Protein AF-D4F2K4-F1 (afdb_monomer_lite)

Structure (mmCIF, N/CA/C/O backbone):
data_AF-D4F2K4-F1
#
_entry.id   AF-D4F2K4-F1
#
loop_
_atom_site.group_PDB
_atom_site.id
_atom_site.type_symbol
_atom_site.label_atom_id
_atom_site.label_alt_id
_atom_site.label_comp_id
_atom_site.label_asym_id
_atom_site.label_entity_id
_atom_site.label_seq_id
_atom_site.pdbx_PDB_ins_code
_atom_site.Cartn_x
_atom_site.Cartn_y
_atom_site.Cartn_z
_atom_site.occupancy
_atom_site.B_iso_or_equiv
_atom_site.auth_seq_id
_atom_site.auth_comp_id
_atom_site.auth_asym_id
_atom_site.auth_atom_id
_atom_site.pdbx_PDB_model_num
ATOM 1 N N . MET A 1 1 ? 38.243 -5.549 42.522 1.00 45.44 1 MET A N 1
ATOM 2 C CA . MET A 1 1 ? 37.534 -6.533 41.674 1.00 45.44 1 MET A CA 1
ATOM 3 C C . MET A 1 1 ? 36.195 -5.931 41.274 1.00 45.44 1 MET A C 1
ATOM 5 O O . MET A 1 1 ? 35.625 -5.230 42.096 1.00 45.44 1 MET A O 1
ATOM 9 N N . PRO A 1 2 ? 35.819 -6.064 39.997 1.00 55.66 2 PRO A N 1
ATOM 10 C CA . PRO A 1 2 ? 35.529 -4.975 39.052 1.00 55.66 2 PRO A CA 1
ATOM 11 C C . PRO A 1 2 ? 33.998 -4.853 38.841 1.00 55.66 2 PRO A C 1
ATOM 13 O O . PRO A 1 2 ? 33.253 -5.479 39.572 1.00 55.66 2 PRO A O 1
ATOM 16 N N . TRP A 1 3 ? 33.374 -4.092 37.948 1.00 50.16 3 TRP A N 1
ATOM 17 C CA . TRP A 1 3 ? 33.731 -3.555 36.642 1.00 50.16 3 TRP A CA 1
ATOM 18 C C . TRP A 1 3 ? 32.596 -2.569 36.301 1.00 50.16 3 TRP A C 1
ATOM 20 O O . TRP A 1 3 ? 31.449 -2.989 36.167 1.00 50.16 3 TRP A O 1
ATOM 30 N N . LEU A 1 4 ? 32.869 -1.273 36.168 1.00 58.94 4 LEU A N 1
ATOM 31 C CA . LEU A 1 4 ? 31.969 -0.370 35.444 1.00 58.94 4 LEU A CA 1
ATOM 32 C C . LEU A 1 4 ? 32.612 -0.130 34.081 1.00 58.94 4 LEU A C 1
ATOM 34 O O . LEU A 1 4 ? 33.469 0.736 33.919 1.00 58.94 4 LEU A O 1
ATOM 38 N N . LEU A 1 5 ? 32.246 -0.980 33.120 1.00 66.94 5 LEU A N 1
ATOM 39 C CA . LEU A 1 5 ? 32.514 -0.748 31.706 1.00 66.94 5 LEU A CA 1
ATOM 40 C C . LEU A 1 5 ? 31.633 0.417 31.239 1.00 66.94 5 LEU A C 1
ATOM 42 O O . LEU A 1 5 ? 30.448 0.252 30.961 1.00 66.94 5 LEU A O 1
ATOM 46 N N . LEU A 1 6 ? 32.232 1.600 31.139 1.00 67.00 6 LEU A N 1
ATOM 47 C CA . LEU A 1 6 ? 31.721 2.677 30.301 1.00 67.00 6 LEU A CA 1
ATOM 48 C C . LEU A 1 6 ? 31.976 2.287 28.841 1.00 67.00 6 LEU A C 1
ATOM 50 O O . LEU A 1 6 ? 33.106 2.338 28.357 1.00 67.00 6 LEU A O 1
ATOM 54 N N . LEU A 1 7 ? 30.922 1.852 28.152 1.00 72.94 7 LEU A N 1
ATOM 55 C CA . LEU A 1 7 ? 30.945 1.601 26.714 1.00 72.94 7 LEU A CA 1
ATOM 56 C C . LEU A 1 7 ? 31.022 2.946 25.981 1.00 72.94 7 LEU A C 1
ATOM 58 O O . LEU A 1 7 ? 30.027 3.650 25.822 1.00 72.94 7 LEU A O 1
ATOM 62 N N . LEU A 1 8 ? 32.227 3.309 25.548 1.00 69.19 8 LEU A N 1
ATOM 63 C CA . LEU A 1 8 ? 32.453 4.404 24.613 1.00 69.19 8 LEU A CA 1
ATOM 64 C C . LEU A 1 8 ? 31.941 3.977 23.230 1.00 69.19 8 LEU A C 1
ATOM 66 O O . LEU A 1 8 ? 32.492 3.073 22.604 1.00 69.19 8 LEU A O 1
ATOM 70 N N . LEU A 1 9 ? 30.893 4.639 22.740 1.00 66.69 9 LEU A N 1
ATOM 71 C CA . LEU A 1 9 ? 30.486 4.560 21.339 1.00 66.69 9 LEU A CA 1
ATOM 72 C C . LEU A 1 9 ? 31.519 5.311 20.488 1.00 66.69 9 LEU A C 1
ATOM 74 O O . LEU A 1 9 ? 31.467 6.532 20.349 1.00 66.69 9 LEU A O 1
ATOM 78 N N . GLY A 1 10 ? 32.477 4.575 19.927 1.00 62.12 10 GLY A N 1
ATOM 79 C CA . GLY A 1 10 ? 33.334 5.075 18.858 1.00 62.12 10 GLY A CA 1
ATOM 80 C C . GLY A 1 10 ? 32.509 5.288 17.589 1.00 62.12 10 GLY A C 1
ATOM 81 O O . GLY A 1 10 ? 32.094 4.328 16.945 1.00 62.12 10 GLY A O 1
ATOM 82 N N . GLY A 1 11 ? 32.249 6.544 17.230 1.00 61.16 11 GLY A N 1
ATOM 83 C CA . GLY A 1 11 ? 31.660 6.891 15.939 1.00 61.16 11 GLY A CA 1
ATOM 84 C C . GLY A 1 11 ? 32.692 6.752 14.819 1.00 61.16 11 GLY A C 1
ATOM 85 O O . GLY A 1 11 ? 33.770 7.339 14.894 1.00 61.16 11 GLY A O 1
ATOM 86 N N . CYS A 1 12 ? 32.365 6.016 13.756 1.00 66.38 12 CYS A N 1
ATOM 87 C CA . CYS A 1 12 ? 33.135 6.078 12.515 1.00 66.38 12 CYS A CA 1
ATOM 88 C C . CYS A 1 12 ? 32.872 7.424 11.825 1.00 66.38 12 CYS A C 1
ATOM 90 O O . CYS A 1 12 ? 31.758 7.691 11.375 1.00 66.38 12 CYS A O 1
ATOM 92 N N . ARG A 1 13 ? 33.900 8.273 11.716 1.00 62.44 13 ARG A N 1
ATOM 93 C CA . ARG A 1 13 ? 33.913 9.403 10.779 1.00 62.44 13 ARG A CA 1
ATOM 94 C C . ARG A 1 13 ? 34.448 8.899 9.443 1.00 62.44 13 ARG A C 1
ATOM 96 O O . ARG A 1 13 ? 35.639 8.646 9.320 1.00 62.44 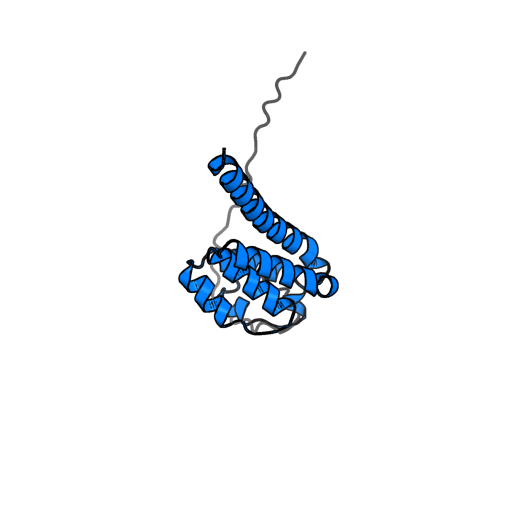13 ARG A O 1
ATOM 103 N N . GLY A 1 14 ? 33.570 8.756 8.453 1.00 48.47 14 GLY A N 1
ATOM 104 C CA . GLY A 1 14 ? 33.997 8.589 7.068 1.00 48.47 14 GLY A CA 1
ATOM 105 C C . GLY A 1 14 ? 34.660 9.879 6.596 1.00 48.47 14 GLY A C 1
ATOM 106 O O . GLY A 1 14 ? 33.992 10.901 6.445 1.00 48.47 14 GLY A O 1
ATOM 107 N N . THR A 1 15 ? 35.973 9.855 6.400 1.00 52.81 15 THR A N 1
ATOM 108 C CA . THR A 1 15 ? 36.691 10.908 5.685 1.00 52.81 15 THR A CA 1
ATOM 109 C C . THR A 1 15 ? 36.355 10.773 4.205 1.00 52.81 15 THR A C 1
ATOM 111 O O . THR A 1 15 ? 36.948 9.969 3.494 1.00 52.81 15 THR A O 1
ATOM 114 N N . GLY A 1 16 ? 35.355 11.524 3.748 1.00 47.41 16 GLY A N 1
ATOM 115 C CA . GLY A 1 16 ? 35.127 11.723 2.322 1.00 47.41 16 GLY A CA 1
ATOM 116 C C . GLY A 1 16 ? 36.218 12.631 1.769 1.00 47.41 16 GLY A C 1
ATOM 117 O O . GLY A 1 16 ? 36.093 13.852 1.841 1.00 47.41 16 GLY A O 1
ATOM 118 N N . GLU A 1 17 ? 37.298 12.045 1.257 1.00 47.81 17 GLU A N 1
ATOM 119 C CA . GLU A 1 17 ? 38.243 12.755 0.399 1.00 47.81 17 GLU A CA 1
ATOM 120 C C . GLU A 1 17 ? 37.512 13.218 -0.867 1.00 47.81 17 GLU A C 1
ATOM 122 O O . GLU A 1 17 ? 36.978 12.424 -1.642 1.00 47.81 17 GLU A O 1
ATOM 127 N N . HIS A 1 18 ? 37.473 14.534 -1.064 1.00 54.84 18 HIS A N 1
ATOM 128 C CA . HIS A 1 18 ? 37.020 15.160 -2.297 1.00 54.84 18 HIS A CA 1
ATOM 129 C C . HIS A 1 18 ? 38.096 14.923 -3.369 1.00 54.84 18 HIS A C 1
ATOM 131 O O . HIS A 1 18 ? 39.031 15.709 -3.504 1.00 54.84 18 HIS A O 1
ATOM 137 N N . SER A 1 19 ? 37.991 13.829 -4.124 1.00 50.38 19 SER A N 1
ATOM 138 C CA . SER A 1 19 ? 38.766 13.664 -5.356 1.00 50.38 19 SER A CA 1
ATOM 139 C C . SER A 1 19 ? 37.939 14.196 -6.522 1.00 50.38 19 SER A C 1
ATOM 141 O O . SER A 1 19 ? 37.015 13.547 -7.013 1.00 50.38 19 SER A O 1
ATOM 143 N N . ALA A 1 20 ? 38.232 15.433 -6.917 1.00 50.50 20 ALA A N 1
ATOM 144 C CA . ALA A 1 20 ? 37.723 16.015 -8.146 1.00 50.50 20 ALA A CA 1
ATOM 145 C C . ALA A 1 20 ? 38.393 15.322 -9.342 1.00 50.50 20 ALA A C 1
ATOM 147 O O . ALA A 1 20 ? 39.611 15.383 -9.486 1.00 50.50 20 ALA A O 1
ATOM 148 N N . ASN A 1 21 ? 37.598 14.700 -10.214 1.00 46.06 21 ASN A N 1
ATOM 149 C CA . ASN A 1 21 ? 38.031 14.293 -11.550 1.00 46.06 21 ASN A CA 1
ATOM 150 C C . ASN A 1 21 ? 36.946 14.643 -12.596 1.00 46.06 21 ASN A C 1
ATOM 152 O O . ASN A 1 21 ? 35.759 14.646 -12.261 1.00 46.06 21 ASN A O 1
ATOM 156 N N . PRO A 1 22 ? 37.338 15.002 -13.835 1.00 50.38 22 PRO A N 1
ATOM 157 C CA . PRO A 1 22 ? 36.494 15.690 -14.822 1.00 50.38 22 PRO A CA 1
ATOM 158 C C . PRO A 1 22 ? 35.466 14.765 -15.509 1.00 50.38 22 PRO A C 1
ATOM 160 O O . PRO A 1 22 ? 35.587 13.540 -15.428 1.00 50.38 22 PRO A O 1
ATOM 163 N N . PRO A 1 23 ? 34.452 15.315 -16.217 1.00 47.78 23 PRO A N 1
ATOM 164 C CA . PRO A 1 23 ? 33.360 14.522 -16.772 1.00 47.78 23 PRO A CA 1
ATOM 165 C C . PRO A 1 23 ? 33.805 13.764 -18.030 1.00 47.78 23 PRO A C 1
ATOM 167 O O . PRO A 1 23 ? 33.768 14.278 -19.146 1.00 47.78 23 PRO A O 1
ATOM 170 N N . GLY A 1 24 ? 34.199 12.505 -17.852 1.00 42.66 24 GLY A N 1
ATOM 171 C CA . GLY A 1 24 ? 34.257 11.520 -18.928 1.00 42.66 24 GLY A CA 1
ATOM 172 C C . GLY A 1 24 ? 32.872 10.913 -19.143 1.00 42.66 24 GLY A C 1
ATOM 173 O O . GLY A 1 24 ? 32.345 10.251 -18.254 1.00 42.66 24 GLY A O 1
ATOM 174 N N . SER A 1 25 ? 32.275 11.137 -20.317 1.00 54.16 25 SER A N 1
ATOM 175 C CA . SER A 1 25 ? 31.028 10.482 -20.733 1.00 54.16 25 SER A CA 1
ATOM 176 C C . SER A 1 25 ? 31.200 8.962 -20.760 1.00 54.16 25 SER A C 1
ATOM 178 O O . SER A 1 25 ? 31.701 8.402 -21.734 1.00 54.16 25 SER A O 1
ATOM 180 N N . THR A 1 26 ? 30.745 8.275 -19.717 1.00 44.44 26 THR A N 1
ATOM 181 C CA . THR A 1 26 ? 30.510 6.836 -19.770 1.00 44.44 26 THR A CA 1
ATOM 182 C C . THR A 1 26 ? 29.117 6.598 -20.337 1.00 44.44 26 THR A C 1
ATOM 184 O O . THR A 1 26 ? 28.094 6.873 -19.712 1.00 44.44 26 THR A O 1
ATOM 187 N N . LYS A 1 27 ? 29.068 6.072 -21.565 1.00 48.03 27 LYS A N 1
ATOM 188 C CA . LYS A 1 27 ? 27.886 5.365 -22.062 1.00 48.03 27 LYS A CA 1
ATOM 189 C C . LYS A 1 27 ? 27.606 4.229 -21.080 1.00 48.03 27 LYS A C 1
ATOM 191 O O . LYS A 1 27 ? 28.367 3.267 -21.013 1.00 48.03 27 LYS A O 1
ATOM 196 N N . VAL A 1 28 ? 26.553 4.376 -20.280 1.00 49.50 28 VAL A N 1
ATOM 197 C CA . VAL A 1 28 ? 26.090 3.329 -19.370 1.00 49.50 28 VAL A CA 1
ATOM 198 C C . VAL A 1 28 ? 25.558 2.192 -20.233 1.00 49.50 28 VAL A C 1
ATOM 200 O O . VAL A 1 28 ? 24.500 2.299 -20.852 1.00 49.50 28 VAL A O 1
ATOM 203 N N . ASN A 1 29 ? 26.338 1.118 -20.313 1.00 40.41 29 ASN A N 1
ATOM 204 C CA . ASN A 1 29 ? 25.923 -0.127 -20.935 1.00 40.41 29 ASN A CA 1
ATOM 205 C C . ASN A 1 29 ? 24.690 -0.658 -20.191 1.00 40.41 29 ASN A C 1
ATOM 207 O O . ASN A 1 29 ? 24.700 -0.796 -18.967 1.00 40.41 29 ASN A O 1
ATOM 211 N N . ALA A 1 30 ? 23.627 -0.940 -20.941 1.00 48.09 30 ALA A N 1
ATOM 212 C CA . ALA A 1 30 ? 22.388 -1.521 -20.445 1.00 48.09 30 ALA A CA 1
ATOM 213 C C . ALA A 1 30 ? 22.601 -2.996 -20.059 1.00 48.09 30 ALA A C 1
ATOM 215 O O . ALA A 1 30 ? 22.219 -3.901 -20.790 1.00 48.09 30 ALA A O 1
ATOM 216 N N . SER A 1 31 ? 23.213 -3.224 -18.900 1.00 44.84 31 SER A N 1
ATOM 217 C CA . SER A 1 31 ? 23.280 -4.528 -18.240 1.00 44.84 31 SER A CA 1
ATOM 218 C C . SER A 1 31 ? 22.926 -4.341 -16.769 1.00 44.84 31 SER A C 1
ATOM 220 O O . SER A 1 31 ? 23.766 -3.943 -15.972 1.00 44.84 31 SER A O 1
ATOM 222 N N . THR A 1 32 ? 21.655 -4.590 -16.438 1.00 46.19 32 THR A N 1
ATOM 223 C CA . THR A 1 32 ? 21.169 -5.042 -15.116 1.00 46.19 32 THR A CA 1
ATOM 224 C C . THR A 1 32 ? 21.829 -4.423 -13.878 1.00 46.19 32 THR A C 1
ATOM 226 O O . THR A 1 32 ? 22.118 -5.106 -12.897 1.00 46.19 32 THR A O 1
ATOM 229 N N . VAL A 1 33 ? 21.998 -3.102 -13.862 1.00 43.56 33 VAL A N 1
ATOM 230 C CA . VAL A 1 33 ? 22.197 -2.389 -12.602 1.00 43.56 33 VAL A CA 1
ATOM 231 C C . VAL A 1 33 ? 20.847 -2.425 -11.903 1.00 43.56 33 VAL A C 1
ATOM 233 O O . VAL A 1 33 ? 19.868 -1.864 -12.395 1.00 43.56 33 VAL A O 1
ATOM 236 N N . HIS A 1 34 ? 20.774 -3.124 -10.773 1.00 52.97 34 HIS A N 1
ATOM 237 C CA . HIS A 1 34 ? 19.738 -2.858 -9.785 1.00 52.97 34 HIS A CA 1
ATOM 238 C C . HIS A 1 34 ? 19.961 -1.401 -9.377 1.00 52.97 34 HIS A C 1
ATOM 240 O O . HIS A 1 34 ? 20.827 -1.125 -8.553 1.00 52.97 34 HIS A O 1
ATOM 246 N N . GLY A 1 35 ? 19.322 -0.473 -10.098 1.00 64.69 35 GLY A N 1
ATOM 247 C CA . GLY A 1 35 ? 19.576 0.954 -9.974 1.00 64.69 35 GLY A CA 1
ATOM 248 C C . GLY A 1 35 ? 19.473 1.357 -8.515 1.00 64.69 35 GLY A C 1
ATOM 249 O O . GLY A 1 35 ? 18.619 0.838 -7.794 1.00 64.69 35 GLY A O 1
ATOM 250 N N . ASP A 1 36 ? 20.344 2.263 -8.081 1.00 82.88 36 ASP A N 1
ATOM 251 C CA . ASP A 1 36 ? 20.204 2.884 -6.775 1.00 82.88 36 ASP A CA 1
ATOM 252 C C . ASP A 1 36 ? 18.867 3.643 -6.740 1.00 82.88 36 ASP A C 1
ATOM 254 O O . ASP A 1 36 ? 18.760 4.807 -7.136 1.00 82.88 36 ASP A O 1
ATOM 258 N N . TYR A 1 37 ? 17.808 2.954 -6.303 1.00 89.69 37 TYR A N 1
ATOM 259 C CA . TYR A 1 37 ? 16.468 3.519 -6.231 1.00 89.69 37 TYR A CA 1
ATOM 260 C C . TYR A 1 37 ? 16.433 4.739 -5.309 1.00 89.69 37 TYR A C 1
ATOM 262 O O . TYR A 1 37 ? 15.538 5.567 -5.461 1.00 89.69 37 TYR A O 1
ATOM 270 N N . GLN A 1 38 ? 17.409 4.920 -4.409 1.00 86.50 38 GLN A N 1
ATOM 271 C CA . GLN A 1 38 ? 17.491 6.108 -3.561 1.00 86.50 38 GLN A CA 1
ATOM 272 C C . GLN A 1 38 ? 17.681 7.392 -4.381 1.00 86.50 38 GLN A C 1
ATOM 274 O O . GLN A 1 38 ? 17.173 8.443 -3.987 1.00 86.50 38 GLN A O 1
ATOM 279 N N . GLN A 1 39 ? 18.332 7.306 -5.544 1.00 88.12 39 GLN A N 1
ATOM 280 C CA . GLN A 1 39 ? 18.613 8.451 -6.417 1.00 88.12 39 GLN A CA 1
ATOM 281 C C . GLN A 1 39 ? 17.538 8.682 -7.486 1.00 88.12 39 GLN A C 1
ATOM 283 O O . GLN A 1 39 ? 17.495 9.739 -8.115 1.00 88.12 39 GLN A O 1
ATOM 288 N N . VAL A 1 40 ? 16.622 7.730 -7.687 1.00 91.38 40 VAL A N 1
ATOM 289 C CA . VAL A 1 40 ? 15.569 7.857 -8.701 1.00 91.38 40 VAL A CA 1
ATOM 290 C C . VAL A 1 40 ? 14.584 8.960 -8.301 1.00 91.38 40 VAL A C 1
ATOM 292 O O . VAL A 1 40 ? 14.014 8.948 -7.204 1.00 91.38 40 VAL A O 1
ATOM 295 N N . ALA A 1 41 ? 14.359 9.921 -9.200 1.00 92.62 41 ALA A N 1
ATOM 296 C CA . ALA A 1 41 ? 13.377 10.986 -9.011 1.00 92.62 41 ALA A CA 1
ATOM 297 C C . ALA A 1 41 ? 11.950 10.418 -8.916 1.00 92.62 41 ALA A C 1
ATOM 299 O O . ALA A 1 41 ? 11.567 9.552 -9.707 1.00 92.62 41 ALA A O 1
ATOM 300 N N . CYS A 1 42 ? 11.130 10.948 -8.003 1.00 93.44 42 CYS A N 1
ATOM 301 C CA . CYS A 1 42 ? 9.783 10.424 -7.745 1.00 93.44 42 CYS A CA 1
ATOM 302 C C . CYS A 1 42 ? 8.889 10.411 -8.997 1.00 93.44 42 CYS A C 1
ATOM 304 O O . CYS A 1 42 ? 8.185 9.435 -9.243 1.00 93.44 42 CYS A O 1
ATOM 306 N N . ALA A 1 43 ? 8.962 11.440 -9.848 1.00 90.56 43 ALA A N 1
ATOM 307 C CA . ALA A 1 43 ? 8.196 11.496 -11.097 1.00 90.56 43 ALA A CA 1
ATOM 308 C C . ALA A 1 43 ? 8.578 10.393 -12.106 1.00 90.56 43 ALA A C 1
ATOM 310 O O . ALA A 1 43 ? 7.740 9.943 -12.891 1.00 90.56 43 ALA A O 1
ATOM 311 N N . THR A 1 44 ? 9.839 9.956 -12.109 1.00 91.88 44 THR A N 1
ATOM 312 C CA . THR A 1 44 ? 10.305 8.824 -12.923 1.00 91.88 44 THR A CA 1
ATOM 313 C C . THR A 1 44 ? 9.872 7.509 -12.290 1.00 91.88 44 THR A C 1
ATOM 315 O O . THR A 1 44 ? 9.287 6.671 -12.970 1.00 91.88 44 THR A O 1
ATOM 318 N N . LEU A 1 45 ? 10.051 7.376 -10.973 1.00 92.56 45 LEU A N 1
ATOM 319 C CA . LEU A 1 45 ? 9.664 6.192 -10.210 1.00 92.56 45 LEU A CA 1
ATOM 320 C C . LEU A 1 45 ? 8.185 5.818 -10.410 1.00 92.56 45 LEU A C 1
ATOM 322 O O . LEU A 1 45 ? 7.865 4.650 -10.625 1.00 92.56 45 LEU A O 1
ATOM 326 N N . TRP A 1 46 ? 7.276 6.800 -10.378 1.00 91.62 46 TRP A N 1
ATOM 327 C CA . TRP A 1 46 ? 5.838 6.541 -10.520 1.00 91.62 46 TRP A CA 1
ATOM 328 C C . TRP A 1 46 ? 5.451 5.966 -11.890 1.00 91.62 46 TRP A C 1
ATOM 330 O O . TRP A 1 46 ? 4.517 5.162 -11.956 1.00 91.62 46 TRP A O 1
ATOM 340 N N . ARG A 1 47 ? 6.182 6.328 -12.954 1.00 90.19 47 ARG A N 1
ATOM 341 C CA . ARG A 1 47 ? 5.953 5.868 -14.337 1.00 90.19 47 ARG A CA 1
ATOM 342 C C . ARG A 1 47 ? 6.589 4.512 -14.650 1.00 90.19 47 ARG A C 1
ATOM 344 O O . ARG A 1 47 ? 6.225 3.904 -15.650 1.00 90.19 47 ARG A O 1
ATOM 351 N N . GLU A 1 48 ? 7.503 4.041 -13.807 1.00 92.25 48 GLU A N 1
ATOM 352 C CA . GLU A 1 48 ? 8.163 2.745 -13.966 1.00 92.25 48 GLU A CA 1
ATOM 353 C C . GLU A 1 48 ? 7.167 1.586 -13.807 1.00 92.25 48 GLU A C 1
ATOM 355 O O . GLU A 1 48 ? 6.358 1.564 -12.871 1.00 92.25 48 GLU A O 1
ATOM 360 N N . GLN A 1 49 ? 7.228 0.631 -14.731 1.00 92.06 49 GLN A N 1
ATOM 361 C CA . GLN A 1 49 ? 6.339 -0.533 -14.806 1.00 92.06 49 GLN A CA 1
ATOM 362 C C . GLN A 1 49 ? 7.080 -1.826 -15.181 1.00 92.06 49 GLN A C 1
ATOM 364 O O . GLN A 1 49 ? 6.444 -2.873 -15.296 1.00 92.06 49 GLN A O 1
ATOM 369 N N . ALA A 1 50 ? 8.405 -1.787 -15.359 1.00 93.44 50 ALA A N 1
ATOM 370 C CA . ALA A 1 50 ? 9.199 -2.963 -15.674 1.00 93.44 50 ALA A CA 1
ATOM 371 C C . ALA A 1 50 ? 9.012 -4.048 -14.593 1.00 93.44 50 ALA A C 1
ATOM 373 O O . ALA A 1 50 ? 9.150 -3.748 -13.401 1.00 93.44 50 ALA A O 1
ATOM 374 N N . PRO A 1 51 ? 8.756 -5.317 -14.969 1.00 93.19 51 PRO A N 1
ATOM 375 C CA . PRO A 1 51 ? 8.567 -6.401 -14.003 1.00 93.19 51 PRO A CA 1
ATOM 376 C C . PRO A 1 51 ? 9.730 -6.549 -13.012 1.00 93.19 51 PRO A C 1
ATOM 378 O O . PRO A 1 51 ? 9.506 -6.790 -11.828 1.00 93.19 51 PRO A O 1
ATOM 381 N N . SER A 1 52 ? 10.967 -6.331 -13.472 1.00 92.00 52 SER A N 1
ATOM 382 C CA . SER A 1 52 ? 12.172 -6.357 -12.633 1.00 92.00 52 SER A CA 1
ATOM 383 C C . SER A 1 52 ? 12.181 -5.263 -11.560 1.00 92.00 52 SER A C 1
ATOM 385 O O . SER A 1 52 ? 12.625 -5.513 -10.443 1.00 92.00 52 SER A O 1
ATOM 387 N N . ALA A 1 53 ? 11.658 -4.073 -11.867 1.00 93.44 53 ALA A N 1
ATOM 388 C CA . ALA A 1 53 ? 11.529 -2.988 -10.900 1.00 93.44 53 ALA A CA 1
ATOM 389 C C . ALA A 1 53 ? 10.396 -3.256 -9.906 1.00 93.44 53 ALA A C 1
ATOM 391 O O . ALA A 1 53 ? 10.576 -3.109 -8.700 1.00 93.44 53 ALA A O 1
ATOM 392 N N . LEU A 1 54 ? 9.240 -3.706 -10.401 1.00 94.25 54 LEU A N 1
ATOM 393 C CA . LEU A 1 54 ? 8.079 -3.994 -9.562 1.00 94.25 54 LEU A CA 1
ATOM 394 C C . LEU A 1 54 ? 8.334 -5.157 -8.587 1.00 94.25 54 LEU A C 1
ATOM 396 O O . LEU A 1 54 ? 7.812 -5.129 -7.475 1.00 94.25 54 LEU A O 1
ATOM 400 N N . ALA A 1 55 ? 9.166 -6.137 -8.947 1.00 92.75 55 ALA A N 1
ATOM 401 C CA . ALA A 1 55 ? 9.571 -7.228 -8.056 1.00 92.75 55 ALA A CA 1
ATOM 402 C C . ALA A 1 55 ? 10.641 -6.832 -7.012 1.00 92.75 55 ALA A C 1
ATOM 404 O O . ALA A 1 55 ? 10.970 -7.632 -6.131 1.00 92.75 55 ALA A O 1
ATOM 405 N N . ASN A 1 56 ? 11.192 -5.615 -7.083 1.00 93.44 56 ASN A N 1
ATOM 406 C CA . ASN A 1 56 ? 12.290 -5.165 -6.232 1.00 93.44 56 ASN A CA 1
ATOM 407 C C . ASN A 1 56 ? 11.785 -4.370 -5.012 1.00 93.44 56 ASN A C 1
ATOM 409 O O . ASN A 1 56 ? 11.144 -3.332 -5.152 1.00 93.44 56 ASN A O 1
ATOM 413 N N . GLY A 1 57 ? 12.119 -4.802 -3.792 1.00 94.19 57 GLY A N 1
ATOM 414 C CA . GLY A 1 57 ? 11.707 -4.111 -2.561 1.00 94.19 57 GLY A CA 1
ATOM 415 C C . GLY A 1 57 ? 12.241 -2.676 -2.422 1.00 94.19 57 GLY A C 1
ATOM 416 O O . GLY A 1 57 ? 11.552 -1.818 -1.870 1.00 94.19 57 GLY A O 1
ATOM 417 N N . LEU A 1 58 ? 13.426 -2.374 -2.966 1.00 94.25 58 LEU A N 1
ATOM 418 C CA . LEU A 1 58 ? 14.017 -1.028 -2.915 1.00 94.25 58 LEU A CA 1
ATOM 419 C C . LEU A 1 58 ? 13.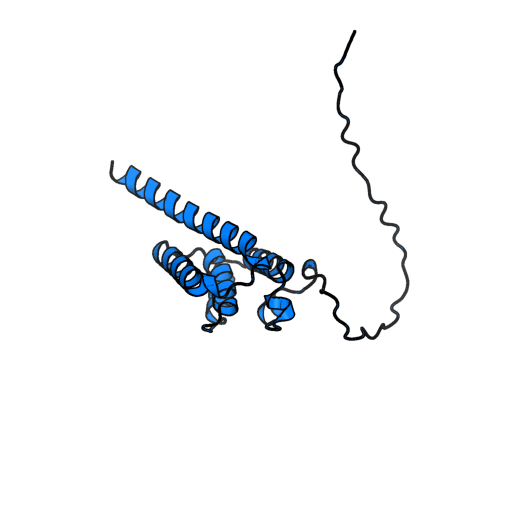225 -0.017 -3.756 1.00 94.25 58 LEU A C 1
ATOM 421 O O . LEU A 1 58 ? 13.109 1.145 -3.361 1.00 94.25 58 LEU A O 1
ATOM 425 N N . TYR A 1 59 ? 12.617 -0.463 -4.861 1.00 95.88 59 TYR A N 1
ATOM 426 C CA . TYR A 1 59 ? 11.681 0.350 -5.640 1.00 95.88 59 TYR A CA 1
ATOM 427 C C . TYR A 1 59 ? 10.507 0.811 -4.770 1.00 95.88 59 TYR A C 1
ATOM 429 O O . TYR A 1 59 ? 10.171 1.996 -4.736 1.00 95.88 59 TYR A O 1
ATOM 437 N N . TRP A 1 60 ? 9.913 -0.114 -4.013 1.00 97.06 60 TRP A N 1
ATOM 438 C CA . TRP A 1 60 ? 8.751 0.172 -3.171 1.00 97.06 60 TRP A CA 1
ATOM 439 C C . TRP A 1 60 ? 9.094 0.989 -1.933 1.00 97.06 60 TRP A C 1
ATOM 441 O O . TRP A 1 60 ? 8.332 1.886 -1.582 1.00 97.06 60 TRP A O 1
ATOM 451 N N . LEU A 1 61 ? 10.257 0.764 -1.318 1.00 95.88 61 LEU A N 1
ATOM 452 C CA . LEU A 1 61 ? 10.764 1.638 -0.257 1.00 95.88 61 LEU A CA 1
ATOM 453 C C . LEU A 1 61 ? 10.934 3.075 -0.755 1.00 95.88 61 LEU A C 1
ATOM 455 O O . LEU A 1 61 ? 10.479 4.018 -0.103 1.00 95.88 61 LEU A O 1
ATOM 459 N N . ARG A 1 62 ? 11.516 3.260 -1.947 1.00 96.44 62 ARG A N 1
ATOM 460 C CA . ARG A 1 62 ? 11.596 4.585 -2.567 1.00 96.44 62 ARG A CA 1
ATOM 461 C C . ARG A 1 62 ? 10.206 5.155 -2.851 1.00 96.44 62 ARG A C 1
ATOM 463 O O . ARG A 1 62 ? 9.997 6.339 -2.605 1.00 96.44 62 ARG A O 1
ATOM 470 N N . ALA A 1 63 ? 9.259 4.341 -3.319 1.00 96.69 63 ALA A N 1
ATOM 471 C CA . ALA A 1 63 ? 7.890 4.775 -3.606 1.00 96.69 63 ALA A CA 1
ATOM 472 C C . ALA A 1 63 ? 7.158 5.246 -2.345 1.00 96.69 63 ALA A C 1
ATOM 474 O O . ALA A 1 63 ? 6.504 6.288 -2.371 1.00 96.69 63 ALA A O 1
ATOM 475 N N . MET A 1 64 ? 7.321 4.533 -1.229 1.00 97.12 64 MET A N 1
ATOM 476 C CA . MET A 1 64 ? 6.799 4.937 0.076 1.00 97.12 64 MET A CA 1
ATOM 477 C C . MET A 1 64 ? 7.382 6.287 0.507 1.00 97.12 64 MET A C 1
ATOM 479 O O . MET A 1 64 ? 6.620 7.197 0.827 1.00 97.12 64 MET A O 1
ATOM 483 N N . SER A 1 65 ? 8.704 6.463 0.432 1.00 96.56 65 SER A N 1
ATOM 484 C CA . SER A 1 65 ? 9.360 7.740 0.750 1.00 96.56 65 SER A CA 1
ATOM 485 C C . SER A 1 65 ? 8.913 8.879 -0.173 1.00 96.56 65 SER A C 1
ATOM 487 O O . SER A 1 65 ? 8.626 9.976 0.297 1.00 96.56 65 SER A O 1
ATOM 489 N N . CYS A 1 66 ? 8.784 8.618 -1.476 1.00 96.88 66 CYS A N 1
ATOM 490 C CA . CYS A 1 66 ? 8.272 9.579 -2.452 1.00 96.88 66 CYS A CA 1
ATOM 491 C C . CYS A 1 66 ? 6.828 9.993 -2.165 1.00 96.88 66 CYS A C 1
ATOM 493 O O . CYS A 1 66 ? 6.493 11.164 -2.312 1.00 96.88 66 CYS A O 1
ATOM 495 N N . ALA A 1 67 ? 5.971 9.061 -1.740 1.00 97.25 67 ALA A N 1
ATOM 496 C CA . ALA A 1 67 ? 4.613 9.395 -1.330 1.00 97.25 67 ALA A CA 1
ATOM 497 C C . ALA A 1 67 ? 4.629 10.324 -0.108 1.00 97.25 67 ALA A C 1
ATOM 499 O O . ALA A 1 67 ? 3.921 11.324 -0.109 1.00 97.25 67 ALA A O 1
ATOM 500 N N . GLN A 1 68 ? 5.475 10.061 0.896 1.00 95.94 68 GLN A N 1
ATOM 501 C CA . GLN A 1 68 ? 5.555 10.899 2.102 1.00 95.94 68 GLN A CA 1
ATOM 502 C C . GLN A 1 68 ? 5.984 12.350 1.828 1.00 95.94 68 GLN A C 1
ATOM 504 O O . GLN A 1 68 ? 5.579 13.247 2.564 1.00 95.94 68 GLN A O 1
ATOM 509 N N . GLN A 1 69 ? 6.745 12.597 0.758 1.00 95.75 69 GLN A N 1
ATOM 510 C CA . GLN A 1 69 ? 7.184 13.944 0.371 1.00 95.75 69 GLN A CA 1
ATOM 511 C C . GLN A 1 69 ? 6.071 14.817 -0.226 1.00 95.75 69 GLN A C 1
ATOM 513 O O . GLN A 1 69 ? 6.200 16.038 -0.228 1.00 95.75 69 GLN A O 1
ATOM 518 N N . LEU A 1 70 ? 4.986 14.218 -0.725 1.00 97.00 70 LEU A N 1
ATOM 519 C CA . LEU A 1 70 ? 3.866 14.964 -1.299 1.00 97.00 70 LEU A CA 1
ATOM 520 C C . LEU A 1 70 ? 3.023 15.609 -0.200 1.00 97.00 70 LEU A C 1
ATOM 522 O O . LEU A 1 70 ? 2.889 15.065 0.899 1.00 97.00 70 LEU A O 1
ATOM 526 N N . ASN A 1 71 ? 2.380 16.735 -0.502 1.00 97.75 71 ASN A N 1
ATOM 527 C CA . ASN A 1 71 ? 1.272 17.211 0.321 1.00 97.75 71 ASN A CA 1
ATOM 528 C C . ASN A 1 71 ? -0.013 16.402 0.039 1.00 97.75 71 ASN A C 1
ATOM 530 O O . ASN A 1 71 ? -0.084 15.600 -0.894 1.00 97.75 71 ASN A O 1
ATOM 534 N N . ARG A 1 72 ? -1.056 16.602 0.854 1.00 98.00 72 ARG A N 1
ATOM 535 C CA . ARG A 1 72 ? -2.304 15.817 0.761 1.00 98.00 72 ARG A CA 1
ATOM 536 C C . ARG A 1 72 ? -2.994 15.954 -0.598 1.00 98.00 72 ARG A C 1
ATOM 538 O O . ARG A 1 72 ? -3.449 14.959 -1.158 1.00 98.00 72 ARG A O 1
ATOM 545 N N . GLY A 1 73 ? -3.054 17.179 -1.122 1.00 98.06 73 GLY A N 1
ATOM 546 C CA . GLY A 1 73 ? -3.689 17.480 -2.404 1.00 98.06 73 GLY A CA 1
ATOM 547 C C . GLY A 1 73 ? -2.922 16.874 -3.575 1.00 98.06 73 GLY A C 1
ATOM 548 O O . GLY A 1 73 ? -3.521 16.226 -4.428 1.00 98.06 73 GLY A O 1
ATOM 549 N N . GLU A 1 74 ? -1.594 17.005 -3.575 1.00 97.38 74 GLU A N 1
ATOM 550 C CA . GLU A 1 74 ? -0.712 16.388 -4.573 1.00 97.38 74 GLU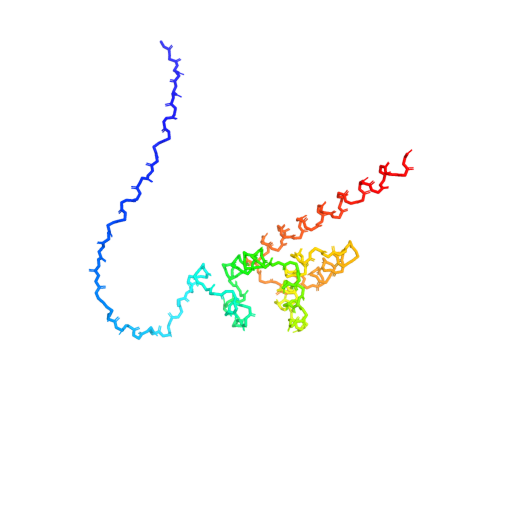 A CA 1
ATOM 551 C C . GLU A 1 74 ? -0.823 14.866 -4.566 1.00 97.38 74 GLU A C 1
ATOM 553 O O . GLU A 1 74 ? -0.975 14.254 -5.622 1.00 97.38 74 GLU A O 1
ATOM 558 N N . ALA A 1 75 ? -0.795 14.251 -3.381 1.00 97.31 75 ALA A N 1
ATOM 559 C CA . ALA A 1 75 ? -0.923 12.809 -3.236 1.00 97.31 75 ALA A CA 1
ATOM 560 C C . ALA A 1 75 ? -2.269 12.316 -3.782 1.00 97.31 75 ALA A C 1
ATOM 562 O O . ALA A 1 75 ? -2.309 11.352 -4.548 1.00 97.31 75 ALA A O 1
ATOM 563 N N . ARG A 1 76 ? -3.365 13.020 -3.469 1.00 97.06 76 ARG A N 1
ATOM 564 C CA . ARG A 1 76 ? -4.695 12.678 -3.983 1.00 97.06 76 ARG A CA 1
ATOM 565 C C . ARG A 1 76 ? -4.793 12.851 -5.495 1.00 97.06 76 ARG A C 1
ATOM 567 O O . ARG A 1 76 ? -5.247 11.942 -6.185 1.00 97.06 76 ARG A O 1
ATOM 574 N N . ALA A 1 77 ? -4.320 13.978 -6.023 1.00 96.00 77 ALA A N 1
ATOM 575 C CA . ALA A 1 77 ? -4.309 14.241 -7.458 1.00 96.00 77 ALA A CA 1
ATOM 576 C C . ALA A 1 77 ? -3.480 13.195 -8.219 1.00 96.00 77 ALA A C 1
ATOM 578 O O . ALA A 1 77 ? -3.913 12.698 -9.257 1.00 96.00 77 ALA A O 1
ATOM 579 N N . GLN A 1 78 ? -2.316 12.818 -7.688 1.00 95.25 78 GLN A N 1
ATOM 580 C CA . GLN A 1 78 ? -1.470 11.783 -8.273 1.00 95.25 78 GLN A CA 1
ATOM 581 C C . GLN A 1 78 ? -2.138 10.404 -8.201 1.00 95.25 78 GLN A C 1
ATOM 583 O O . GLN A 1 78 ? -2.092 9.663 -9.181 1.00 95.25 78 GLN A O 1
ATOM 588 N N . ALA A 1 79 ? -2.802 10.065 -7.092 1.00 94.88 79 ALA A N 1
ATOM 589 C CA . ALA A 1 79 ? -3.520 8.801 -6.948 1.00 94.88 79 ALA A CA 1
ATOM 590 C C . ALA A 1 79 ? -4.627 8.636 -7.996 1.00 94.88 79 ALA A C 1
ATOM 592 O O . ALA A 1 79 ? -4.787 7.550 -8.543 1.00 94.88 79 ALA A O 1
ATOM 593 N N . HIS A 1 80 ? -5.355 9.709 -8.318 1.00 93.25 80 HIS A N 1
ATOM 594 C CA . HIS A 1 80 ? -6.397 9.686 -9.350 1.00 93.25 80 HIS A CA 1
ATOM 595 C C . HIS A 1 80 ? -5.856 9.455 -10.768 1.00 93.25 80 HIS A C 1
ATOM 597 O O . HIS A 1 80 ? -6.594 8.981 -11.627 1.00 93.25 80 HIS A O 1
ATOM 603 N N . ARG A 1 81 ? -4.575 9.752 -11.020 1.00 90.56 81 ARG A N 1
ATOM 604 C CA . ARG A 1 81 ? -3.920 9.480 -12.313 1.00 90.56 81 ARG A CA 1
ATOM 605 C C . ARG A 1 81 ? -3.459 8.030 -12.448 1.00 90.56 81 ARG A C 1
ATOM 607 O O . ARG A 1 81 ? -3.218 7.574 -13.561 1.00 90.56 81 ARG A O 1
ATOM 614 N N . LEU A 1 82 ? -3.308 7.316 -11.334 1.00 84.50 82 LEU A N 1
ATOM 615 C CA . LEU A 1 82 ? -2.937 5.905 -11.322 1.00 84.50 82 LEU A CA 1
ATOM 616 C C . LEU A 1 82 ? -4.208 5.053 -11.402 1.00 84.50 82 LEU A C 1
ATOM 618 O O . LEU A 1 82 ? -4.729 4.591 -10.391 1.00 84.50 82 LEU A O 1
ATOM 622 N N . ALA A 1 83 ? -4.721 4.874 -12.618 1.00 70.81 83 ALA A N 1
ATOM 623 C CA . ALA A 1 83 ? -5.793 3.927 -12.903 1.00 70.81 83 ALA A CA 1
ATOM 624 C C . ALA A 1 83 ? -5.208 2.553 -13.270 1.00 70.81 83 ALA A C 1
ATOM 626 O O . ALA A 1 83 ? -4.167 2.467 -13.922 1.00 70.81 83 ALA A O 1
ATOM 627 N N . GLY A 1 84 ? -5.874 1.475 -12.855 1.00 79.75 84 GLY A N 1
ATOM 628 C CA . GLY A 1 84 ? -5.502 0.113 -13.237 1.00 79.75 84 GLY A CA 1
ATOM 629 C C . GLY A 1 84 ? -5.916 -0.940 -12.215 1.00 79.75 84 GLY A C 1
ATOM 630 O O . GLY A 1 84 ? -6.041 -0.661 -11.022 1.00 79.75 84 GLY A O 1
ATOM 631 N N . GLU A 1 85 ? -6.104 -2.165 -12.698 1.00 83.94 85 GLU A N 1
ATOM 632 C CA . GLU A 1 85 ? -6.527 -3.319 -11.890 1.00 83.94 85 GLU A CA 1
ATOM 633 C C . GLU A 1 85 ? -5.353 -4.182 -11.410 1.00 83.94 85 GLU A C 1
ATOM 635 O O . GLU A 1 85 ? -5.526 -5.042 -10.552 1.00 83.94 85 GLU A O 1
ATOM 640 N N . SER A 1 86 ? -4.140 -3.932 -11.918 1.00 93.50 86 SER A N 1
ATOM 641 C CA . SER A 1 86 ? -2.949 -4.668 -11.489 1.00 93.50 86 SER A CA 1
ATOM 642 C C . SER A 1 86 ? -2.633 -4.440 -10.008 1.00 93.50 86 SER A C 1
ATOM 644 O O . SER A 1 86 ? -2.854 -3.353 -9.460 1.00 93.50 86 SER A O 1
ATOM 646 N N . TRP A 1 87 ? -2.025 -5.445 -9.375 1.00 95.38 87 TRP A N 1
ATOM 647 C CA . TRP A 1 87 ? -1.572 -5.347 -7.988 1.00 95.38 87 TRP A CA 1
ATOM 648 C C . TRP A 1 87 ? -0.626 -4.159 -7.755 1.00 95.38 87 TRP A C 1
ATOM 650 O O . TRP A 1 87 ? -0.688 -3.504 -6.713 1.00 95.38 87 TRP A O 1
ATOM 660 N N . SER A 1 88 ? 0.222 -3.830 -8.736 1.00 96.00 88 SER A N 1
ATOM 661 C CA . SER A 1 88 ? 1.189 -2.737 -8.627 1.00 96.00 88 SER A CA 1
ATOM 662 C C . SER A 1 88 ? 0.509 -1.372 -8.736 1.00 96.00 88 SER A C 1
ATOM 664 O O . SER A 1 88 ? 0.831 -0.467 -7.964 1.00 96.00 88 SER A O 1
ATOM 666 N N . ALA A 1 89 ? -0.480 -1.219 -9.622 1.00 95.25 89 ALA A N 1
ATOM 667 C CA . ALA A 1 89 ? -1.299 -0.011 -9.696 1.00 95.25 89 ALA A CA 1
ATOM 668 C C . ALA A 1 89 ? -2.083 0.202 -8.393 1.00 95.25 89 ALA A C 1
ATOM 670 O O . ALA A 1 89 ? -2.040 1.294 -7.821 1.00 95.25 89 ALA A O 1
ATOM 671 N N . ALA A 1 90 ? -2.718 -0.855 -7.877 1.00 95.12 90 ALA A N 1
ATOM 672 C CA . ALA A 1 90 ? -3.448 -0.811 -6.615 1.00 95.12 90 ALA A CA 1
ATOM 673 C C . ALA A 1 90 ? -2.540 -0.413 -5.443 1.00 95.12 90 ALA A C 1
ATOM 675 O O . ALA A 1 90 ? -2.909 0.458 -4.653 1.00 95.12 90 ALA A O 1
ATOM 676 N N . LEU A 1 91 ? -1.333 -0.980 -5.346 1.00 96.31 91 LEU A N 1
ATOM 677 C CA . LEU A 1 91 ? -0.389 -0.633 -4.284 1.00 96.31 91 LEU A CA 1
ATOM 678 C C . LEU A 1 91 ? 0.105 0.815 -4.403 1.00 96.31 91 LEU A C 1
ATOM 680 O O . LEU A 1 91 ? 0.048 1.545 -3.415 1.00 96.31 91 LEU A O 1
ATOM 684 N N . LYS A 1 92 ? 0.507 1.284 -5.594 1.00 96.69 92 LYS A N 1
ATOM 685 C CA . LYS A 1 92 ? 0.907 2.692 -5.789 1.00 96.69 92 LYS A CA 1
ATOM 686 C C . LYS A 1 92 ? -0.217 3.657 -5.401 1.00 96.69 92 LYS A C 1
ATOM 688 O O . LYS A 1 92 ? 0.028 4.628 -4.685 1.00 96.69 92 LYS A O 1
ATOM 693 N N . GLN A 1 93 ? -1.447 3.376 -5.836 1.00 96.31 93 GLN A N 1
ATOM 694 C CA . GLN A 1 93 ? -2.611 4.191 -5.496 1.00 96.31 93 GLN A CA 1
ATOM 695 C C . GLN A 1 93 ? -2.866 4.187 -3.983 1.00 96.31 93 GLN A C 1
ATOM 697 O O . GLN A 1 93 ? -3.113 5.240 -3.405 1.00 96.31 93 GLN A O 1
ATOM 702 N N . SER A 1 94 ? -2.737 3.031 -3.329 1.00 95.94 94 SER A N 1
ATOM 703 C CA . SER A 1 94 ? -2.917 2.883 -1.879 1.00 95.94 94 SER A CA 1
ATOM 704 C C . SER A 1 94 ? -1.910 3.708 -1.078 1.00 95.94 94 SER A C 1
ATOM 706 O O . SER A 1 94 ? -2.300 4.390 -0.133 1.00 95.94 94 SER A O 1
ATOM 708 N N . LEU A 1 95 ? -0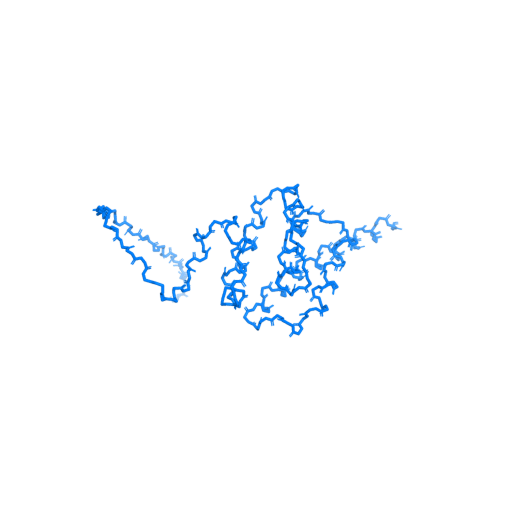.633 3.717 -1.481 1.00 97.19 95 LEU A N 1
ATOM 709 C CA . LEU A 1 95 ? 0.405 4.535 -0.842 1.00 97.19 95 LEU A CA 1
ATOM 710 C C . LEU A 1 95 ? 0.086 6.035 -0.936 1.00 97.19 95 LEU A C 1
ATOM 712 O O . LEU A 1 95 ? 0.200 6.761 0.053 1.00 97.19 95 LEU A O 1
ATOM 716 N N . LEU A 1 96 ? -0.347 6.492 -2.114 1.00 97.25 96 LEU A N 1
ATOM 717 C CA . LEU A 1 96 ? -0.692 7.893 -2.359 1.00 97.25 96 LEU A CA 1
ATOM 718 C C . LEU A 1 96 ? -1.979 8.310 -1.639 1.00 97.25 96 LEU A C 1
ATOM 720 O O . LEU A 1 96 ? -2.001 9.351 -0.987 1.00 97.25 96 LEU A O 1
ATOM 724 N N . ILE A 1 97 ? -3.039 7.499 -1.695 1.00 97.00 97 ILE A N 1
ATOM 725 C CA . ILE A 1 97 ? -4.269 7.797 -0.956 1.00 97.00 97 ILE A CA 1
ATOM 726 C C . ILE A 1 97 ? -4.008 7.749 0.548 1.00 97.00 97 ILE A C 1
ATOM 728 O O . ILE A 1 97 ? -4.476 8.634 1.248 1.00 97.00 97 ILE A O 1
ATOM 732 N N . GLY A 1 98 ? -3.218 6.795 1.050 1.00 96.31 98 GLY A N 1
ATOM 733 C CA . GLY A 1 98 ? -2.818 6.746 2.459 1.00 96.31 98 GLY A CA 1
ATOM 734 C C . GLY A 1 98 ? -2.128 8.034 2.921 1.00 96.31 98 GLY A C 1
ATOM 735 O O . GLY A 1 98 ? -2.396 8.511 4.025 1.00 96.31 98 GLY A O 1
ATOM 736 N N . ARG A 1 99 ? -1.306 8.647 2.056 1.00 96.88 99 ARG A N 1
ATOM 737 C CA . ARG A 1 99 ? -0.702 9.967 2.295 1.00 96.88 99 ARG A CA 1
ATOM 738 C C . ARG A 1 99 ? -1.713 11.116 2.245 1.00 96.88 99 ARG A C 1
ATOM 740 O O . ARG A 1 99 ? -1.542 12.099 2.968 1.00 96.88 99 ARG A O 1
ATOM 747 N N . ALA A 1 100 ? -2.738 11.004 1.407 1.00 97.31 100 ALA A N 1
ATOM 748 C CA . ALA A 1 100 ? -3.766 12.022 1.204 1.00 97.31 100 ALA A CA 1
ATOM 749 C C . ALA A 1 100 ? -4.729 12.204 2.393 1.00 97.31 100 ALA A C 1
ATOM 751 O O . ALA A 1 100 ? -5.680 12.969 2.268 1.00 97.31 100 ALA A O 1
ATOM 752 N N . GLU A 1 101 ? -4.482 11.529 3.522 1.00 95.06 101 GLU A N 1
ATOM 753 C CA . GLU A 1 101 ? -5.337 11.528 4.717 1.00 95.06 101 GLU A CA 1
ATOM 754 C C . GLU A 1 101 ? -6.784 11.128 4.387 1.00 95.06 101 GLU A C 1
ATOM 756 O O . GLU A 1 101 ? -7.710 11.933 4.490 1.00 95.06 101 GLU A O 1
ATOM 761 N N . PRO A 1 102 ? -6.988 9.869 3.965 1.00 96.88 102 PRO A N 1
ATOM 762 C CA . PRO A 1 102 ? -8.292 9.392 3.546 1.00 96.88 102 PRO A CA 1
ATOM 763 C C . PRO A 1 102 ? -9.239 9.277 4.741 1.00 96.88 102 PRO A C 1
ATOM 765 O O . PRO A 1 102 ? -8.809 9.076 5.886 1.00 96.88 102 PRO A O 1
ATOM 768 N N . SER A 1 103 ? -10.539 9.318 4.456 1.00 97.62 103 SER A N 1
ATOM 769 C CA . SER A 1 103 ? -11.577 9.003 5.438 1.00 97.62 103 SER A CA 1
ATOM 770 C C . SER A 1 103 ? -11.440 7.567 5.966 1.00 97.62 103 SER A C 1
ATOM 772 O O . SER A 1 103 ? -10.796 6.709 5.356 1.00 97.62 103 SER A O 1
ATOM 774 N N . LEU A 1 104 ? -12.078 7.262 7.103 1.00 98.00 104 LEU A N 1
ATOM 775 C CA . LEU A 1 104 ? -12.067 5.900 7.660 1.00 98.00 104 LEU A CA 1
ATOM 776 C C . LEU A 1 104 ? -12.696 4.875 6.702 1.00 98.00 104 LEU A C 1
ATOM 778 O O . LEU A 1 104 ? -12.249 3.733 6.651 1.00 98.00 104 LEU A O 1
ATOM 782 N N . ALA A 1 105 ? -13.718 5.278 5.940 1.00 97.69 105 ALA A N 1
ATOM 783 C CA . ALA A 1 105 ? -14.358 4.424 4.942 1.00 97.69 105 ALA A CA 1
ATOM 784 C C . ALA A 1 105 ? -13.407 4.117 3.776 1.00 97.69 105 ALA A C 1
ATOM 786 O O . ALA A 1 105 ? -13.190 2.951 3.457 1.00 97.69 105 ALA A O 1
ATOM 787 N N . GLU A 1 106 ? -12.763 5.140 3.207 1.00 97.12 106 GLU A N 1
ATOM 788 C CA . GLU A 1 106 ? -11.755 4.955 2.154 1.00 97.12 106 GLU A CA 1
ATOM 789 C C . GLU A 1 106 ? -10.577 4.106 2.637 1.00 97.12 106 GLU A C 1
ATOM 791 O O . GLU A 1 106 ? -10.083 3.248 1.912 1.00 97.12 106 GLU A O 1
ATOM 796 N N . ARG A 1 107 ? -10.138 4.297 3.883 1.00 98.00 107 ARG A N 1
ATOM 797 C CA . ARG A 1 107 ? -9.054 3.508 4.473 1.00 98.00 107 ARG A CA 1
ATOM 798 C C . ARG A 1 107 ? -9.389 2.015 4.528 1.00 98.00 107 ARG A C 1
ATOM 800 O O . ARG A 1 107 ? -8.521 1.207 4.213 1.00 98.00 107 ARG A O 1
ATOM 807 N N . ARG A 1 108 ? -10.630 1.655 4.878 1.00 98.06 108 ARG A N 1
ATOM 808 C CA . ARG A 1 108 ? -11.109 0.261 4.831 1.00 98.06 108 ARG A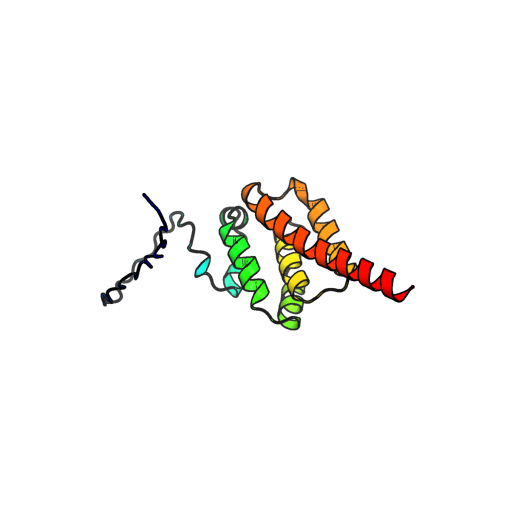 CA 1
ATOM 809 C C . ARG A 1 108 ? -11.121 -0.270 3.399 1.00 98.06 108 ARG A C 1
ATOM 811 O O . ARG A 1 108 ? -10.492 -1.286 3.141 1.00 98.06 108 ARG A O 1
ATOM 818 N N . GLN A 1 109 ? -11.681 0.488 2.454 1.00 96.81 109 GLN A N 1
ATOM 819 C CA . GLN A 1 109 ? -11.709 0.104 1.035 1.00 96.81 109 GLN A CA 1
ATOM 820 C C . GLN A 1 109 ? -10.312 -0.172 0.462 1.00 96.81 109 GLN A C 1
ATOM 822 O O . GLN A 1 109 ? -10.131 -1.103 -0.318 1.00 96.81 109 GLN A O 1
ATOM 827 N N . ILE A 1 110 ? -9.312 0.625 0.846 1.00 95.75 110 ILE A N 1
ATOM 828 C CA . ILE A 1 110 ? -7.926 0.409 0.422 1.00 95.75 110 ILE A CA 1
ATOM 829 C C . ILE A 1 110 ? -7.378 -0.908 0.982 1.00 95.75 110 ILE A C 1
ATOM 831 O O . ILE A 1 110 ? -6.760 -1.672 0.242 1.00 95.75 110 ILE A O 1
ATOM 835 N N . LEU A 1 111 ? -7.594 -1.179 2.272 1.00 97.50 111 LEU A N 1
ATOM 836 C CA . LEU A 1 111 ? -7.151 -2.424 2.903 1.00 97.50 111 LEU A CA 1
ATOM 837 C C . LEU A 1 111 ? -7.830 -3.645 2.278 1.00 97.50 111 LEU A C 1
ATOM 839 O O . LEU A 1 111 ? -7.134 -4.599 1.937 1.00 97.50 111 LEU A O 1
ATOM 843 N N . ASP A 1 112 ? -9.141 -3.578 2.050 1.00 97.31 112 ASP A N 1
ATOM 844 C CA . ASP A 1 112 ? -9.923 -4.647 1.425 1.00 97.31 112 ASP A CA 1
ATOM 845 C C . ASP A 1 112 ? -9.444 -4.919 -0.006 1.00 97.31 112 ASP A C 1
ATOM 847 O O . ASP A 1 112 ? -9.217 -6.066 -0.395 1.00 97.31 112 ASP A O 1
ATOM 851 N N . ARG A 1 113 ? -9.200 -3.855 -0.783 1.00 95.25 113 ARG A N 1
ATOM 852 C CA . ARG A 1 113 ? -8.667 -3.975 -2.144 1.00 95.25 113 ARG A CA 1
ATOM 853 C C . ARG A 1 113 ? -7.289 -4.627 -2.159 1.00 95.25 113 ARG A C 1
ATOM 855 O O . ARG A 1 113 ? -7.024 -5.453 -3.025 1.00 95.25 113 ARG A O 1
ATOM 862 N N . LEU A 1 114 ? -6.402 -4.256 -1.237 1.00 95.31 114 LEU A N 1
ATOM 863 C CA . LEU A 1 114 ? -5.083 -4.879 -1.152 1.00 95.31 114 LEU A CA 1
ATOM 864 C C . LEU A 1 114 ? -5.174 -6.342 -0.698 1.00 95.31 114 LEU A C 1
ATOM 866 O O . LEU A 1 114 ? -4.441 -7.167 -1.234 1.00 95.31 114 LEU A O 1
ATOM 870 N N . ALA A 1 115 ? -6.073 -6.675 0.231 1.00 96.00 115 ALA A N 1
ATOM 871 C CA . ALA A 1 115 ? -6.298 -8.051 0.671 1.00 96.00 115 ALA A CA 1
ATOM 872 C C . ALA A 1 115 ? -6.782 -8.952 -0.479 1.00 96.00 115 ALA A C 1
ATOM 874 O O . ALA A 1 115 ? -6.278 -10.059 -0.654 1.00 96.00 115 ALA A O 1
ATOM 875 N N . ALA A 1 116 ? -7.673 -8.449 -1.341 1.00 96.12 116 ALA A N 1
ATOM 876 C CA . ALA A 1 116 ? -8.127 -9.168 -2.537 1.00 96.12 116 ALA A CA 1
ATOM 877 C C . ALA A 1 116 ? -6.992 -9.499 -3.532 1.00 96.12 116 ALA A C 1
ATOM 879 O O . ALA A 1 116 ? -7.138 -10.380 -4.378 1.00 96.12 116 ALA A O 1
ATOM 880 N N . LEU A 1 117 ? -5.856 -8.803 -3.433 1.00 95.12 117 LEU A N 1
ATOM 881 C CA . LEU A 1 117 ? -4.689 -8.957 -4.302 1.00 95.12 117 LEU A CA 1
ATOM 882 C C . LEU A 1 117 ? -3.546 -9.739 -3.636 1.00 95.12 117 LEU A C 1
ATOM 884 O O . LEU A 1 117 ? -2.469 -9.835 -4.223 1.00 95.12 117 LEU A O 1
ATOM 888 N N . ASP A 1 118 ? -3.750 -10.308 -2.441 1.00 92.75 118 ASP A N 1
ATOM 889 C CA . ASP A 1 118 ? -2.670 -10.895 -1.635 1.00 92.75 118 ASP A CA 1
ATOM 890 C C . ASP A 1 118 ? -1.846 -11.960 -2.365 1.00 92.75 118 ASP A C 1
ATOM 892 O O . ASP A 1 118 ? -0.618 -11.944 -2.292 1.00 92.75 118 ASP A O 1
ATOM 896 N N . GLY A 1 119 ? -2.500 -12.824 -3.144 1.00 94.94 119 GLY A N 1
ATOM 897 C CA . GLY A 1 119 ? -1.827 -13.862 -3.930 1.00 94.94 119 GLY A CA 1
ATOM 898 C C . GLY A 1 119 ? -1.011 -13.351 -5.126 1.00 94.94 119 GLY A C 1
ATOM 899 O O . GLY A 1 119 ? -0.335 -14.145 -5.772 1.00 94.94 119 GLY A O 1
ATOM 900 N N . GLN A 1 120 ? -1.077 -12.056 -5.449 1.00 95.75 120 GLN A N 1
ATOM 901 C CA . GLN A 1 120 ? -0.387 -11.464 -6.602 1.00 95.75 120 GLN A CA 1
ATOM 902 C C . GLN A 1 120 ? 0.899 -10.723 -6.222 1.00 95.75 120 GLN A C 1
ATOM 904 O O . GLN A 1 120 ? 1.698 -10.396 -7.103 1.00 95.75 120 GLN A O 1
ATOM 909 N N . PHE A 1 121 ? 1.113 -10.427 -4.936 1.00 95.12 121 PHE A N 1
ATOM 910 C CA . PHE A 1 121 ? 2.310 -9.705 -4.517 1.00 95.12 121 PHE A CA 1
ATOM 911 C C . PHE A 1 121 ? 3.552 -10.604 -4.575 1.00 95.12 121 PHE A C 1
ATOM 913 O O . PHE A 1 121 ? 3.525 -11.731 -4.078 1.00 95.12 121 PHE A O 1
ATOM 920 N N . PRO A 1 122 ? 4.681 -10.101 -5.106 1.00 95.62 122 PRO A N 1
ATOM 921 C CA . PRO A 1 122 ? 5.958 -10.787 -4.984 1.00 95.62 122 PRO A CA 1
ATOM 922 C C . PRO A 1 122 ? 6.335 -11.014 -3.505 1.00 95.62 122 PRO A C 1
ATOM 924 O O . PRO A 1 122 ? 6.194 -10.084 -2.701 1.00 95.62 122 PRO A O 1
ATOM 927 N N . PRO A 1 123 ? 6.898 -12.182 -3.136 1.00 94.19 123 PRO A N 1
ATOM 928 C CA . PRO A 1 123 ? 7.308 -12.471 -1.755 1.00 94.19 123 PRO A CA 1
ATOM 929 C C . PRO A 1 123 ? 8.278 -11.435 -1.166 1.00 94.19 123 PRO A C 1
ATOM 931 O O . PRO A 1 123 ? 8.229 -11.131 0.024 1.00 94.19 123 PRO A O 1
ATOM 934 N N . SER A 1 124 ? 9.119 -10.830 -2.013 1.00 91.81 124 SER A N 1
ATOM 935 C CA . SER A 1 124 ? 10.057 -9.762 -1.642 1.00 91.81 124 SER A CA 1
ATOM 936 C C . SER A 1 124 ? 9.380 -8.512 -1.065 1.00 91.81 124 SER A C 1
ATOM 938 O O . SER A 1 124 ? 10.027 -7.740 -0.358 1.00 91.81 124 SER A O 1
ATOM 940 N N . LEU A 1 125 ? 8.092 -8.294 -1.349 1.00 95.69 125 LEU A N 1
ATOM 941 C CA . LEU A 1 125 ? 7.342 -7.122 -0.893 1.00 95.69 125 LEU A CA 1
ATOM 942 C C . LEU A 1 125 ? 6.524 -7.384 0.366 1.00 95.69 125 LEU A C 1
ATOM 944 O O . LEU A 1 125 ? 6.068 -6.435 1.005 1.00 95.69 125 LEU A O 1
ATOM 948 N N . GLN A 1 126 ? 6.321 -8.651 0.724 1.00 95.00 126 GLN A N 1
ATOM 949 C CA . GLN A 1 126 ? 5.385 -9.040 1.770 1.00 95.00 126 GLN A CA 1
ATOM 950 C C . GLN A 1 126 ? 5.664 -8.340 3.113 1.00 95.00 126 GLN A C 1
ATOM 952 O O . GLN A 1 126 ? 4.720 -7.775 3.666 1.00 95.00 126 GLN A O 1
ATOM 957 N N . PRO A 1 127 ? 6.916 -8.234 3.610 1.00 95.31 127 PRO A N 1
ATOM 958 C CA . PRO A 1 127 ? 7.187 -7.501 4.849 1.00 95.31 127 PRO A CA 1
ATOM 959 C C . PRO A 1 127 ? 6.802 -6.015 4.777 1.00 95.31 127 PRO A C 1
ATOM 961 O O . PRO A 1 127 ? 6.238 -5.471 5.726 1.00 95.31 127 PRO A O 1
ATOM 964 N N . LEU A 1 128 ? 7.058 -5.360 3.638 1.00 95.81 128 LEU A N 1
ATOM 965 C CA . LEU A 1 128 ? 6.753 -3.939 3.438 1.00 95.81 128 LEU A CA 1
ATOM 966 C C . LEU A 1 128 ? 5.245 -3.686 3.401 1.00 95.81 128 LEU A C 1
ATOM 968 O O . LEU A 1 128 ? 4.754 -2.741 4.017 1.00 95.81 128 LEU A O 1
ATOM 972 N N . ILE A 1 129 ? 4.503 -4.540 2.697 1.00 95.75 129 ILE A N 1
ATOM 973 C CA . ILE A 1 129 ? 3.046 -4.426 2.591 1.00 95.75 129 ILE A CA 1
ATOM 974 C C . ILE A 1 129 ? 2.400 -4.680 3.952 1.00 95.75 129 ILE A C 1
ATOM 976 O O . ILE A 1 129 ? 1.516 -3.924 4.351 1.00 95.75 129 ILE A O 1
ATOM 980 N N . GLN A 1 130 ? 2.860 -5.696 4.686 1.00 96.19 130 GLN A N 1
ATOM 981 C CA . GLN A 1 130 ? 2.345 -6.003 6.020 1.00 96.19 130 GLN A CA 1
ATOM 982 C C . GLN A 1 130 ? 2.578 -4.850 6.999 1.00 96.19 130 GLN A C 1
ATOM 984 O O . GLN A 1 130 ? 1.655 -4.449 7.709 1.00 96.19 130 GLN A O 1
ATOM 989 N N . LEU A 1 131 ? 3.771 -4.251 6.984 1.00 97.19 131 LEU A N 1
ATOM 990 C CA . LEU A 1 131 ? 4.065 -3.072 7.796 1.00 97.19 131 LEU A CA 1
ATOM 991 C C . LEU A 1 131 ? 3.173 -1.878 7.424 1.00 97.19 131 LEU A C 1
ATOM 993 O O . LEU A 1 131 ? 2.643 -1.192 8.296 1.00 97.19 131 LEU A O 1
ATOM 997 N N . TRP A 1 132 ? 2.977 -1.628 6.131 1.00 96.88 132 TRP A N 1
ATOM 998 C CA . TRP A 1 132 ? 2.126 -0.528 5.692 1.00 96.88 132 TRP A CA 1
ATOM 999 C C . TRP A 1 132 ? 0.658 -0.745 6.093 1.00 96.88 132 TRP A C 1
ATOM 1001 O O . TRP A 1 132 ? 0.018 0.173 6.611 1.00 96.88 132 TRP A O 1
ATOM 1011 N N . ARG A 1 133 ? 0.123 -1.962 5.920 1.00 97.31 133 ARG A N 1
ATOM 1012 C CA . ARG A 1 133 ? -1.254 -2.304 6.313 1.00 97.31 133 ARG A CA 1
ATOM 1013 C C . ARG A 1 133 ? -1.460 -2.212 7.816 1.00 97.31 133 ARG A C 1
ATOM 1015 O O . ARG A 1 133 ? -2.481 -1.671 8.237 1.00 97.31 133 ARG A O 1
ATOM 1022 N N . SER A 1 134 ? -0.502 -2.681 8.616 1.00 97.88 134 SER A N 1
ATOM 1023 C CA . SER A 1 134 ? -0.595 -2.588 10.074 1.00 97.88 134 SER A CA 1
ATOM 1024 C C . SER A 1 134 ? -0.670 -1.128 10.523 1.00 97.88 134 SER A C 1
ATOM 1026 O O . SER A 1 134 ? -1.537 -0.789 11.324 1.00 97.88 134 SER A O 1
ATOM 1028 N N . GLN A 1 135 ? 0.116 -0.229 9.920 1.00 97.00 135 GLN A N 1
ATOM 1029 C CA . GLN A 1 135 ? 0.010 1.209 10.174 1.00 97.00 135 GLN A CA 1
ATOM 1030 C C . GLN A 1 135 ? -1.398 1.752 9.873 1.00 97.00 135 GLN A C 1
ATOM 1032 O O . GLN A 1 135 ? -1.949 2.513 10.670 1.00 97.00 135 GLN A O 1
ATOM 1037 N N . GLN A 1 136 ? -2.009 1.367 8.746 1.00 97.62 136 GLN A N 1
ATOM 1038 C CA . GLN A 1 136 ? -3.367 1.820 8.425 1.00 97.62 136 GLN A CA 1
ATOM 1039 C C . GLN A 1 136 ? -4.408 1.247 9.401 1.00 97.62 136 GLN A C 1
ATOM 1041 O O . GLN A 1 136 ? -5.321 1.969 9.803 1.00 97.62 136 GLN A O 1
ATOM 1046 N N . ALA A 1 137 ? -4.269 -0.022 9.792 1.00 97.38 137 ALA A N 1
ATOM 1047 C CA . ALA A 1 137 ? -5.163 -0.687 10.736 1.00 97.38 137 ALA A CA 1
ATOM 1048 C C . ALA A 1 137 ? -5.119 -0.032 12.125 1.00 97.38 137 ALA A C 1
ATOM 1050 O O . ALA A 1 137 ? -6.166 0.176 12.732 1.00 97.38 137 ALA A O 1
ATOM 1051 N N . GLN A 1 138 ? -3.940 0.391 12.591 1.00 98.12 138 GLN A N 1
ATOM 1052 C CA . GLN A 1 138 ? -3.811 1.113 13.861 1.00 98.12 138 GLN A CA 1
ATOM 1053 C C . GLN A 1 138 ? -4.557 2.454 13.857 1.00 98.12 138 GLN A C 1
ATOM 1055 O O . GLN A 1 138 ? -5.151 2.841 14.861 1.00 98.12 138 GLN A O 1
ATOM 1060 N N . ILE A 1 139 ? -4.593 3.152 12.717 1.00 97.00 139 ILE A N 1
ATOM 1061 C CA . ILE A 1 139 ? -5.365 4.397 12.581 1.00 97.00 139 ILE A CA 1
ATOM 1062 C C . ILE A 1 139 ? -6.873 4.123 12.690 1.00 97.00 139 ILE A C 1
ATOM 1064 O O . ILE A 1 139 ? -7.590 4.904 13.317 1.00 97.00 139 ILE A O 1
ATOM 1068 N N . LEU A 1 140 ? -7.357 3.017 12.111 1.00 98.00 140 LEU A N 1
ATOM 1069 C CA . LEU A 1 140 ? -8.755 2.595 12.258 1.00 98.00 140 LEU A CA 1
ATOM 1070 C C . LEU A 1 140 ? -9.079 2.246 13.713 1.00 98.00 140 LEU A C 1
ATOM 1072 O O . LEU A 1 140 ? -10.049 2.773 14.253 1.00 98.00 140 LEU A O 1
ATOM 1076 N N . ALA A 1 141 ? -8.236 1.434 14.356 1.00 97.88 141 ALA A N 1
ATOM 1077 C CA . ALA A 1 141 ? -8.414 1.030 15.748 1.00 97.88 141 ALA A CA 1
ATOM 1078 C C . ALA A 1 141 ? -8.468 2.245 16.687 1.00 97.88 141 ALA A C 1
ATOM 1080 O O . ALA A 1 141 ? -9.384 2.369 17.498 1.00 97.88 141 ALA A O 1
ATOM 1081 N N . LEU A 1 142 ? -7.551 3.204 16.518 1.00 98.12 142 LEU A N 1
ATOM 1082 C CA . LEU A 1 142 ? -7.547 4.440 17.300 1.00 98.12 142 LEU A CA 1
ATOM 1083 C C . LEU A 1 142 ? -8.835 5.259 17.113 1.00 98.12 142 LEU A C 1
ATOM 1085 O O . LEU A 1 142 ? -9.351 5.837 18.070 1.00 98.12 142 LEU A O 1
ATOM 1089 N N . ALA A 1 143 ? -9.350 5.343 15.885 1.00 97.38 143 ALA A N 1
ATOM 1090 C CA . ALA A 1 143 ? -10.589 6.062 15.612 1.00 97.38 143 ALA A CA 1
ATOM 1091 C C . ALA A 1 143 ? -11.807 5.376 16.252 1.00 97.38 143 ALA A C 1
ATOM 1093 O O . ALA A 1 143 ? -12.690 6.056 16.775 1.00 97.38 143 ALA A O 1
ATOM 1094 N N . GLU A 1 144 ? -11.839 4.044 16.245 1.00 96.69 144 GLU A N 1
ATOM 1095 C CA . GLU A 1 144 ? -12.888 3.252 16.890 1.00 96.69 144 GLU A CA 1
ATOM 1096 C C . GLU A 1 144 ? -12.875 3.421 18.411 1.00 96.69 144 GLU A C 1
ATOM 1098 O O . GLU A 1 144 ? -13.938 3.636 18.996 1.00 96.69 144 GLU A O 1
ATOM 1103 N N . GLU A 1 145 ? -11.697 3.423 19.045 1.00 97.88 145 GLU A N 1
ATOM 1104 C CA . GLU A 1 145 ? -11.588 3.705 20.482 1.00 97.88 145 GLU A CA 1
ATOM 1105 C C . GLU A 1 145 ? -12.105 5.100 20.830 1.00 97.88 145 GLU A C 1
ATOM 1107 O O . GLU A 1 145 ? -12.920 5.259 21.736 1.00 97.88 145 GLU A O 1
ATOM 1112 N N . ARG A 1 146 ? -11.699 6.129 20.07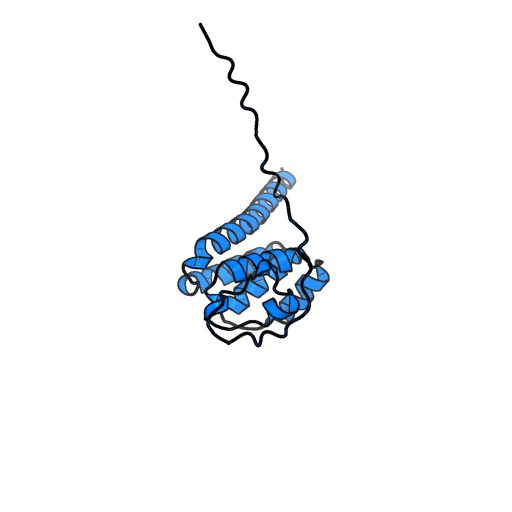8 1.00 97.38 146 ARG A N 1
ATOM 1113 C CA . ARG A 1 146 ? -12.175 7.503 20.310 1.00 97.38 146 ARG A CA 1
ATOM 1114 C C . ARG A 1 146 ? -13.694 7.611 20.196 1.00 97.38 146 ARG A C 1
ATOM 1116 O O . ARG A 1 146 ? -14.317 8.271 21.022 1.00 97.38 146 ARG A O 1
ATOM 1123 N N . ALA A 1 147 ? -14.287 6.946 19.207 1.00 96.06 147 ALA A N 1
ATOM 1124 C CA . ALA A 1 147 ? -15.734 6.926 19.033 1.00 96.06 147 ALA A CA 1
ATOM 1125 C C . ALA A 1 147 ? -16.453 6.181 20.169 1.00 96.06 147 ALA A C 1
ATOM 1127 O O . ALA A 1 147 ? -17.562 6.569 20.529 1.00 96.06 147 ALA A O 1
ATOM 1128 N N . ARG A 1 148 ? -15.844 5.131 20.742 1.00 96.56 148 ARG A N 1
ATOM 1129 C CA . ARG A 1 148 ? -16.365 4.461 21.944 1.00 96.56 148 ARG A CA 1
ATOM 1130 C C . ARG A 1 148 ? -16.365 5.405 23.144 1.00 96.56 148 ARG A C 1
ATOM 1132 O O . ARG A 1 148 ? -17.411 5.571 23.758 1.00 96.56 148 ARG A O 1
ATOM 1139 N N . TYR A 1 149 ? -15.238 6.061 23.425 1.00 96.62 149 TYR A N 1
ATOM 1140 C CA . TYR A 1 149 ? -15.120 6.991 24.554 1.00 96.62 149 TYR A CA 1
ATOM 1141 C C . TYR A 1 149 ? -16.083 8.179 24.471 1.00 96.62 149 TYR A C 1
ATOM 1143 O O . TYR A 1 149 ? -16.573 8.619 25.497 1.00 96.62 149 TYR A O 1
ATOM 1151 N N . GLN A 1 150 ? -16.385 8.685 23.274 1.00 95.69 150 GLN A N 1
ATOM 1152 C CA . GLN A 1 150 ? -17.332 9.796 23.092 1.00 95.69 150 GLN A CA 1
ATOM 1153 C C . GLN A 1 150 ? -18.800 9.430 23.359 1.00 95.69 150 GLN A C 1
ATOM 1155 O O . GLN A 1 150 ? -19.641 10.323 23.419 1.00 95.69 150 GLN A O 1
ATOM 1160 N N . ARG A 1 151 ? -19.127 8.136 23.434 1.00 94.31 151 ARG A N 1
ATOM 1161 C CA . ARG A 1 151 ? -20.489 7.641 23.691 1.00 94.31 151 ARG A CA 1
ATOM 1162 C C . ARG A 1 151 ? -20.728 7.283 25.160 1.00 94.31 151 ARG A C 1
ATOM 1164 O O . ARG A 1 151 ? -21.861 6.945 25.492 1.00 94.31 151 ARG A O 1
ATOM 1171 N N . LEU A 1 152 ? -19.672 7.285 25.974 1.00 90.88 152 LEU A N 1
ATOM 1172 C CA . LEU A 1 152 ? -19.723 7.105 27.426 1.00 90.88 152 LEU A CA 1
ATOM 1173 C C . LEU A 1 152 ? -19.983 8.456 28.097 1.00 90.88 152 LEU A C 1
ATOM 1175 O O . LEU A 1 152 ? -20.718 8.451 29.106 1.00 90.88 152 LEU A O 1
#

Foldseek 3Di:
DDDDDPDDPDDDDPPPDPDDDDDDDDPPPPDDDPDQLCPDDQVRLLPDDPPVLQLAQSSVVSLLVSLLPDALVRLQVVLVVLDDLALSSLSSSLSSNVRNVDDLVVLVVSLVSNVVCVVVHRPNCVVVVVVVNVVSVVVNVVVVVVVVVVVD

pLDDT: mean 85.33, std 18.11, range [40.41, 98.12]

Organism: NCBI:txid500638

Sequence (152 aa):
MPWLLLLLLGGCRGTGEHSANPPGSTKVNASTVHGDYQQVACATLWREQAPSALANGLYWLRAMSCAQQLNRGEARAQAHRLAGESWSAALKQSLLIGRAEPSLAERRQILDRLAALDGQFPPSLQPLIQLWRSQQAQILALAEERARYQRL

Radius of gyration: 21.55 Å; chains: 1; bounding box: 59×31×64 Å

Secondary structure (DSSP, 8-state):
------------------------------S-----TTTS-HHHHHH---HHHHT-HHHHHHHHHHHHHS-HHHHHHHHHH---SSHHHHHHHHHHHHHT---HHHHHHHHHHHHTTGGGS-GGGHHHHHHHHHHHHHHHHHHHHHHHHTT-

InterPro domains:
  IPR025262 Quorum-sensing regulator protein G [PF13942] (35-152)